Protein AF-X4ZXZ4-F1 (afdb_monomer_lite)

Foldseek 3Di:
DFEKEAEQQPPVHDRCVVVCQVLQKGADQDDCVGCVVVVVVLLVDDFFYKYWYWDWDDDVWIKIKTFWMWTFHASPWDQPVNRHTTTGIDTQDGDIDIDTADCVNPVPDDSVDRMDTDDDPVVVVVSVCRRVVRD

Sequence (135 aa):
MAIYGIGAMYGRTQDKKDEFIQNNCACIGYDPADAPALHKMLNKLKTGDFIYIKSIAGQSEKSLVIKAVGIVTDDHIENRNGLGLGVTMKWLWEGEERVILTEQMYKNNVFNNTLYEEYNFDIQSLVLQKVFDLL

Radius of gyration: 13.96 Å; chains: 1; bounding box: 39×32×38 Å

Organism: NCBI:txid1268072

Structure (mmCIF, N/CA/C/O backbone):
data_AF-X4ZXZ4-F1
#
_entry.id   AF-X4ZXZ4-F1
#
loop_
_atom_site.group_PDB
_atom_site.id
_atom_site.type_symbol
_atom_site.label_atom_id
_atom_site.label_alt_id
_atom_site.label_comp_id
_atom_site.label_asym_id
_atom_site.label_entity_id
_atom_site.label_seq_id
_atom_site.pdbx_PDB_ins_code
_atom_site.Cartn_x
_atom_site.Cartn_y
_atom_site.Cartn_z
_atom_site.occupancy
_atom_site.B_iso_or_equiv
_atom_site.auth_seq_id
_atom_site.auth_comp_id
_atom_site.auth_asym_id
_atom_site.auth_atom_id
_atom_site.pdbx_PDB_model_num
ATOM 1 N N . MET A 1 1 ? -4.919 -13.317 5.098 1.00 88.31 1 MET A N 1
ATOM 2 C CA . MET A 1 1 ? -5.617 -12.071 5.418 1.00 88.31 1 MET A CA 1
ATOM 3 C C . MET A 1 1 ? -4.812 -11.309 6.445 1.00 88.31 1 MET A C 1
ATOM 5 O O . MET A 1 1 ? -4.930 -11.551 7.641 1.00 88.31 1 MET A O 1
ATOM 9 N N . ALA A 1 2 ? -3.948 -10.447 5.936 1.00 97.56 2 ALA A N 1
ATOM 10 C CA . ALA A 1 2 ? -3.255 -9.399 6.662 1.00 97.56 2 ALA A CA 1
ATOM 11 C C . ALA A 1 2 ? -3.668 -8.034 6.082 1.00 97.56 2 ALA A C 1
ATOM 13 O O . ALA A 1 2 ? -4.412 -7.963 5.098 1.00 97.56 2 ALA A O 1
ATOM 14 N N . ILE A 1 3 ? -3.216 -6.957 6.720 1.00 98.56 3 ILE A N 1
ATOM 15 C CA . ILE A 1 3 ? -3.443 -5.583 6.272 1.00 98.56 3 ILE A CA 1
ATOM 16 C C . ILE A 1 3 ? -2.083 -4.977 5.950 1.00 98.56 3 ILE A C 1
ATOM 18 O O . ILE A 1 3 ? -1.161 -5.083 6.753 1.00 98.56 3 ILE A O 1
ATOM 22 N N . TYR A 1 4 ? -1.961 -4.335 4.794 1.00 98.69 4 TYR A N 1
ATOM 23 C CA . TYR A 1 4 ? -0.728 -3.704 4.338 1.00 98.69 4 TYR A CA 1
ATOM 24 C C . TYR A 1 4 ? -0.936 -2.217 4.061 1.00 98.69 4 TYR A C 1
ATOM 26 O O . TYR A 1 4 ? -1.974 -1.808 3.541 1.00 98.69 4 TYR A O 1
ATOM 34 N N . GLY A 1 5 ? 0.079 -1.409 4.358 1.00 98.38 5 GLY A N 1
ATOM 35 C CA . GLY A 1 5 ? 0.156 -0.020 3.908 1.00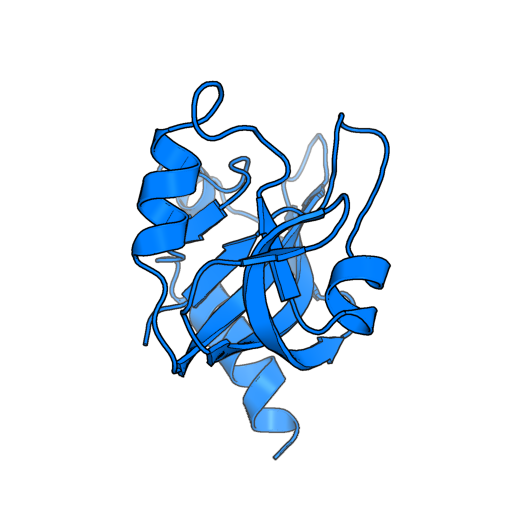 98.38 5 GLY A CA 1
ATOM 36 C C . GLY A 1 5 ? 1.030 0.095 2.663 1.00 98.38 5 GLY A C 1
ATOM 37 O O . GLY A 1 5 ? 2.150 -0.423 2.659 1.00 98.38 5 GLY A O 1
ATOM 38 N N . ILE A 1 6 ? 0.557 0.801 1.626 1.00 98.50 6 ILE A N 1
ATOM 39 C CA . ILE A 1 6 ? 1.331 1.073 0.406 1.00 98.50 6 ILE A CA 1
ATOM 40 C C . ILE A 1 6 ? 1.442 2.568 0.082 1.00 98.50 6 ILE A C 1
ATOM 42 O O . ILE A 1 6 ? 0.460 3.304 0.045 1.00 98.50 6 ILE A O 1
ATOM 46 N N . GLY A 1 7 ? 2.657 3.049 -0.166 1.00 97.69 7 GLY A N 1
ATOM 47 C CA . GLY A 1 7 ? 2.914 4.403 -0.648 1.00 97.69 7 GLY A CA 1
ATOM 48 C C . GLY A 1 7 ? 2.843 4.473 -2.171 1.00 97.69 7 GLY A C 1
ATOM 49 O O . GLY A 1 7 ? 3.556 3.740 -2.848 1.00 97.69 7 GLY A O 1
ATOM 50 N N . ALA A 1 8 ? 2.049 5.404 -2.704 1.00 96.50 8 ALA A N 1
ATOM 51 C CA . ALA A 1 8 ? 1.908 5.619 -4.149 1.00 96.50 8 ALA A CA 1
ATOM 52 C C . ALA A 1 8 ? 2.766 6.782 -4.696 1.00 96.50 8 ALA A C 1
ATOM 54 O O . ALA A 1 8 ? 2.628 7.159 -5.848 1.00 96.50 8 ALA A O 1
ATOM 55 N N . MET A 1 9 ? 3.656 7.378 -3.895 1.00 95.56 9 MET A N 1
ATOM 56 C CA . MET A 1 9 ? 4.485 8.516 -4.321 1.00 95.56 9 MET A CA 1
ATOM 57 C C . MET A 1 9 ? 5.784 8.049 -4.992 1.00 95.56 9 MET A C 1
ATOM 59 O O . MET A 1 9 ? 6.690 7.549 -4.322 1.00 95.56 9 MET A O 1
ATOM 63 N N . TYR A 1 10 ? 5.899 8.238 -6.304 1.00 94.12 10 TYR A N 1
ATOM 64 C CA . TYR A 1 10 ? 7.048 7.830 -7.112 1.00 94.12 10 TYR A CA 1
ATOM 65 C C . TYR A 1 10 ? 8.012 9.003 -7.275 1.00 94.12 10 TYR A C 1
ATOM 67 O O . TYR A 1 10 ? 7.607 10.141 -7.517 1.00 94.12 10 TYR A O 1
ATOM 75 N N . GLY A 1 11 ? 9.308 8.745 -7.070 1.00 88.69 11 GLY A N 1
ATOM 76 C CA . GLY A 1 11 ? 10.353 9.771 -7.183 1.00 88.69 11 GLY A CA 1
ATOM 77 C C . GLY A 1 11 ? 10.170 10.985 -6.260 1.00 88.69 11 GLY A C 1
ATOM 78 O O . GLY A 1 11 ? 10.797 12.012 -6.491 1.00 88.69 11 GLY A O 1
ATOM 79 N N . ARG A 1 12 ? 9.315 10.883 -5.226 1.00 86.50 12 ARG A N 1
ATOM 80 C CA . ARG A 1 12 ? 8.881 11.988 -4.340 1.00 86.50 12 ARG A CA 1
ATOM 81 C C . ARG A 1 12 ? 8.098 13.116 -5.030 1.00 86.50 12 ARG A C 1
ATOM 83 O O . ARG A 1 12 ? 7.858 14.136 -4.392 1.00 86.50 12 ARG A O 1
ATOM 90 N N . THR A 1 13 ? 7.708 12.950 -6.292 1.00 89.88 13 THR A N 1
ATOM 91 C CA . THR A 1 13 ? 7.074 14.013 -7.091 1.00 89.88 13 THR A CA 1
ATOM 92 C C . THR A 1 13 ? 5.789 13.587 -7.788 1.00 89.88 13 THR A C 1
ATOM 94 O O . THR A 1 13 ? 4.991 14.449 -8.142 1.00 89.88 13 THR A O 1
ATOM 97 N N . GLN A 1 14 ? 5.568 12.287 -7.985 1.00 94.06 14 GLN A N 1
ATOM 98 C CA . GLN A 1 14 ? 4.421 11.771 -8.729 1.00 94.06 14 GLN A CA 1
ATOM 99 C C . GLN A 1 14 ? 3.559 10.891 -7.828 1.00 94.06 14 GLN A C 1
ATOM 101 O O . GLN A 1 14 ? 3.950 9.775 -7.500 1.00 94.06 14 GLN A O 1
ATOM 106 N N . ASP A 1 15 ? 2.387 11.375 -7.426 1.00 95.38 15 ASP A N 1
ATOM 107 C CA . ASP A 1 15 ? 1.414 10.551 -6.707 1.00 95.38 15 ASP A CA 1
ATOM 108 C C . ASP A 1 15 ? 0.654 9.663 -7.702 1.00 95.38 15 ASP A C 1
ATOM 110 O O . ASP A 1 15 ? -0.040 10.177 -8.571 1.00 95.38 15 ASP A O 1
ATOM 114 N N . LYS A 1 16 ? 0.805 8.342 -7.575 1.00 97.38 16 LYS A N 1
ATOM 115 C CA . LYS A 1 16 ? 0.198 7.310 -8.430 1.00 97.38 16 LYS A CA 1
ATOM 116 C C . LYS A 1 16 ? -1.120 6.754 -7.892 1.00 97.38 16 LYS A C 1
ATOM 118 O O . LYS A 1 16 ? -1.585 5.712 -8.353 1.00 97.38 16 LYS A O 1
ATOM 123 N N . LYS A 1 17 ? -1.707 7.400 -6.873 1.00 97.38 17 LYS A N 1
ATOM 124 C CA . LYS A 1 17 ? -2.955 6.947 -6.234 1.00 97.38 17 LYS A CA 1
ATOM 125 C C . LYS A 1 17 ? -4.086 6.792 -7.254 1.00 97.38 17 LYS A C 1
ATOM 127 O O . LYS A 1 17 ? -4.747 5.760 -7.250 1.00 97.38 17 LYS A O 1
ATOM 132 N N . ASP A 1 18 ? -4.296 7.784 -8.117 1.00 97.88 18 ASP A N 1
ATOM 133 C CA . ASP A 1 18 ? -5.384 7.739 -9.101 1.00 97.88 18 ASP A CA 1
ATOM 134 C C . ASP A 1 18 ? -5.158 6.623 -10.126 1.00 97.88 18 ASP A C 1
ATOM 136 O O . ASP A 1 18 ? -6.084 5.868 -10.420 1.00 97.88 18 ASP A O 1
ATOM 140 N N . GLU A 1 19 ? -3.926 6.434 -10.609 1.00 98.00 19 GLU A N 1
ATOM 141 C CA . GLU A 1 19 ? -3.613 5.336 -11.523 1.00 98.00 19 GLU A CA 1
ATOM 142 C C . GLU A 1 19 ? -3.799 3.959 -10.869 1.00 98.00 19 GLU A C 1
ATOM 144 O O . GLU A 1 19 ? -4.288 3.045 -11.532 1.00 98.00 19 GLU A O 1
ATOM 149 N N . PHE A 1 20 ? -3.467 3.794 -9.584 1.00 98.31 20 PHE A N 1
ATOM 150 C CA . PHE A 1 20 ? -3.722 2.547 -8.846 1.00 98.31 20 PHE A CA 1
ATOM 151 C C . PHE A 1 20 ? -5.217 2.228 -8.777 1.00 98.31 20 PHE A C 1
ATOM 153 O O . PHE A 1 20 ? -5.617 1.073 -8.955 1.00 98.31 20 PHE A O 1
ATOM 160 N N . ILE A 1 21 ? -6.043 3.251 -8.544 1.00 98.31 21 ILE A N 1
ATOM 161 C CA . ILE A 1 21 ? -7.500 3.114 -8.478 1.00 98.31 21 ILE A CA 1
ATOM 162 C C . ILE A 1 21 ? -8.068 2.772 -9.854 1.00 98.31 21 ILE A C 1
ATOM 164 O O . ILE A 1 21 ? -8.752 1.762 -10.003 1.00 98.31 21 ILE A O 1
ATOM 168 N N . GLN A 1 22 ? -7.717 3.551 -10.875 1.00 97.88 22 GLN A N 1
ATOM 169 C CA . GLN A 1 22 ? -8.211 3.368 -12.243 1.00 97.88 22 GLN A CA 1
ATOM 170 C C . GLN A 1 22 ? -7.802 2.021 -12.854 1.00 97.88 22 GLN A C 1
ATOM 172 O O . GLN A 1 22 ? -8.574 1.436 -13.611 1.00 97.88 22 GLN A O 1
ATOM 177 N N . ASN A 1 23 ? -6.609 1.518 -12.521 1.00 97.81 23 ASN A N 1
ATOM 178 C CA . ASN A 1 23 ? -6.092 0.249 -13.039 1.00 97.81 23 ASN A CA 1
ATOM 179 C C . ASN A 1 23 ? -6.332 -0.938 -12.097 1.00 97.81 23 ASN A C 1
ATOM 181 O O . ASN A 1 23 ? -5.850 -2.032 -12.388 1.00 97.81 23 ASN A O 1
ATOM 185 N N . ASN A 1 24 ? -7.072 -0.751 -10.995 1.00 98.31 24 ASN A N 1
ATOM 186 C CA . ASN A 1 24 ? -7.387 -1.814 -10.038 1.00 98.31 24 ASN A CA 1
ATOM 187 C C . ASN A 1 24 ? -6.136 -2.582 -9.580 1.00 98.31 24 ASN A C 1
ATOM 189 O O . ASN A 1 24 ? -6.095 -3.811 -9.601 1.00 98.31 24 ASN A O 1
ATOM 193 N N . CYS A 1 25 ? -5.083 -1.861 -9.190 1.00 98.50 25 CYS A N 1
ATOM 194 C CA . CYS A 1 25 ? -3.809 -2.471 -8.821 1.00 98.50 25 CYS A CA 1
ATOM 195 C C . CYS A 1 25 ? -3.106 -1.746 -7.674 1.00 98.50 25 CYS A C 1
ATOM 197 O O . CYS A 1 25 ? -3.266 -0.541 -7.493 1.00 98.50 25 CYS A O 1
ATOM 199 N N . ALA A 1 26 ? -2.259 -2.471 -6.944 1.00 98.25 26 ALA A N 1
ATOM 200 C CA . ALA A 1 26 ? -1.306 -1.902 -5.993 1.00 98.25 26 ALA A CA 1
ATOM 201 C C . ALA A 1 26 ? 0.111 -2.342 -6.383 1.00 98.25 26 ALA A C 1
ATOM 203 O O . ALA A 1 26 ? 0.400 -3.540 -6.401 1.00 98.25 26 ALA A O 1
ATOM 204 N N . CYS A 1 27 ? 0.981 -1.378 -6.708 1.00 98.12 27 CYS A N 1
ATOM 205 C CA . CYS A 1 27 ? 2.256 -1.653 -7.377 1.00 98.12 27 CYS A CA 1
ATOM 206 C C . CYS A 1 27 ? 3.480 -1.076 -6.666 1.00 98.12 27 CYS A C 1
ATOM 208 O O . CYS A 1 27 ? 3.437 -0.023 -6.024 1.00 98.12 27 CYS A O 1
ATOM 210 N N . ILE A 1 28 ? 4.616 -1.731 -6.881 1.00 97.19 28 ILE A N 1
ATOM 211 C CA . ILE A 1 28 ? 5.947 -1.255 -6.523 1.00 97.19 28 ILE A CA 1
ATOM 212 C C . ILE A 1 28 ? 6.647 -0.792 -7.798 1.00 97.19 28 ILE A C 1
ATOM 214 O O . ILE A 1 28 ? 6.943 -1.592 -8.683 1.00 97.19 28 ILE A O 1
ATOM 218 N N . GLY A 1 29 ? 6.946 0.508 -7.855 1.00 95.31 29 GLY A N 1
ATOM 219 C CA . GLY A 1 29 ? 7.591 1.145 -9.006 1.00 95.31 29 GLY A CA 1
ATOM 220 C C . GLY A 1 29 ? 9.109 0.968 -9.082 1.00 95.31 29 GLY A C 1
ATOM 221 O O . G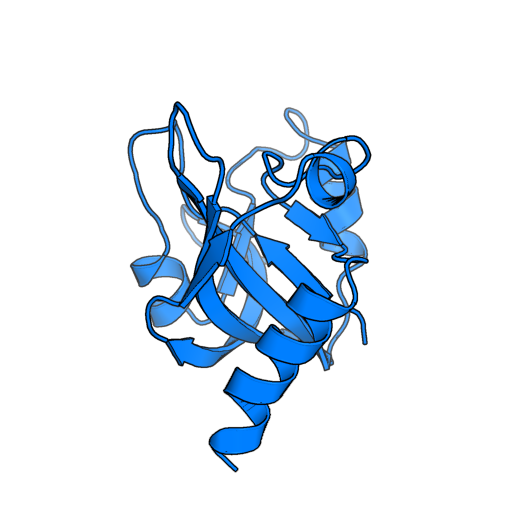LY A 1 29 ? 9.719 1.416 -10.045 1.00 95.31 29 GLY A O 1
ATOM 222 N N . TYR A 1 30 ? 9.728 0.359 -8.068 1.00 94.38 30 TYR A N 1
ATOM 223 C CA . TYR A 1 30 ? 11.157 0.039 -8.077 1.00 94.38 30 TYR A CA 1
ATOM 224 C C . TYR A 1 30 ? 11.427 -1.233 -8.874 1.00 94.38 30 TYR A C 1
ATOM 226 O O . TYR A 1 30 ? 10.637 -2.175 -8.810 1.00 94.38 30 TYR A O 1
ATOM 234 N N . ASP A 1 31 ? 12.580 -1.305 -9.532 1.00 94.00 31 ASP A N 1
ATOM 235 C CA . ASP A 1 31 ? 13.054 -2.554 -10.120 1.00 94.00 31 ASP A CA 1
ATOM 236 C C . ASP A 1 31 ? 13.364 -3.599 -9.019 1.00 94.00 31 ASP A C 1
ATOM 238 O O . ASP A 1 31 ? 13.816 -3.230 -7.923 1.00 94.00 31 ASP A O 1
ATOM 242 N N . PRO A 1 32 ? 13.125 -4.904 -9.258 1.00 95.19 32 PRO A N 1
ATOM 243 C CA . PRO A 1 32 ? 13.528 -5.978 -8.349 1.00 95.19 32 PRO A CA 1
ATOM 244 C C . PRO A 1 32 ? 14.991 -5.955 -7.908 1.00 95.19 32 PRO A C 1
ATOM 246 O O . PRO A 1 32 ? 15.273 -6.327 -6.764 1.00 95.19 32 PRO A O 1
ATOM 249 N N . ALA A 1 33 ? 15.909 -5.515 -8.770 1.00 96.62 33 ALA A N 1
ATOM 250 C CA . ALA A 1 33 ? 17.326 -5.395 -8.444 1.00 96.62 33 ALA A CA 1
ATOM 251 C C . ALA A 1 33 ? 17.609 -4.237 -7.471 1.00 96.62 33 ALA A C 1
ATOM 253 O O . ALA A 1 33 ? 18.473 -4.371 -6.603 1.00 96.62 33 ALA A O 1
ATOM 254 N N . ASP A 1 34 ? 16.850 -3.142 -7.567 1.00 95.44 34 ASP A N 1
ATOM 255 C CA . ASP A 1 34 ? 17.046 -1.939 -6.748 1.00 95.44 34 ASP A CA 1
ATOM 256 C C . ASP A 1 34 ? 16.396 -2.056 -5.366 1.00 95.44 34 ASP A C 1
ATOM 258 O O . ASP A 1 34 ? 16.909 -1.533 -4.373 1.00 95.44 34 ASP A O 1
ATOM 262 N N . ALA A 1 35 ? 15.255 -2.747 -5.278 1.00 96.00 35 ALA A N 1
ATOM 263 C CA . ALA A 1 35 ? 14.500 -2.887 -4.035 1.00 96.00 35 ALA A CA 1
ATOM 264 C C . ALA A 1 35 ? 14.054 -4.334 -3.751 1.00 96.00 35 ALA A C 1
ATOM 266 O O . ALA A 1 35 ? 12.866 -4.590 -3.525 1.00 96.00 35 ALA A O 1
ATOM 267 N N . PRO A 1 36 ? 14.979 -5.308 -3.671 1.00 97.06 36 PRO A N 1
ATOM 268 C CA . PRO A 1 36 ? 14.634 -6.727 -3.558 1.00 97.06 36 PRO A CA 1
ATOM 269 C C . PRO A 1 36 ? 13.792 -7.052 -2.316 1.00 97.06 36 PRO A C 1
ATOM 271 O O . PRO A 1 36 ? 12.961 -7.958 -2.343 1.00 97.06 36 PRO A O 1
ATOM 274 N N . ALA A 1 37 ? 13.968 -6.312 -1.216 1.00 96.81 37 ALA A N 1
ATOM 275 C CA . ALA A 1 37 ? 13.161 -6.484 -0.007 1.00 96.81 37 ALA A CA 1
ATOM 276 C C . ALA A 1 37 ? 11.687 -6.097 -0.222 1.00 96.81 37 ALA A C 1
ATOM 278 O O . ALA A 1 37 ? 10.799 -6.795 0.264 1.00 96.81 37 ALA A O 1
ATOM 279 N N . LEU A 1 38 ? 11.428 -5.026 -0.981 1.00 96.88 38 LEU A N 1
ATOM 280 C CA . LEU A 1 38 ? 10.075 -4.601 -1.336 1.00 96.88 38 LEU A CA 1
ATOM 281 C C . LEU A 1 38 ? 9.382 -5.669 -2.188 1.00 96.88 38 LEU A C 1
ATOM 283 O O . LEU A 1 38 ? 8.262 -6.067 -1.883 1.00 96.88 38 LEU A O 1
ATOM 287 N N . HIS A 1 39 ? 10.085 -6.211 -3.182 1.00 97.69 39 HIS A N 1
ATOM 288 C CA . HIS A 1 39 ? 9.563 -7.286 -4.030 1.00 97.69 39 HIS A CA 1
ATOM 289 C C . HIS A 1 39 ? 9.340 -8.589 -3.262 1.00 97.69 39 HIS A C 1
ATOM 291 O O . HIS A 1 39 ? 8.351 -9.280 -3.494 1.00 97.69 39 HIS A O 1
ATOM 297 N N . LYS A 1 40 ? 10.186 -8.915 -2.279 1.00 97.56 40 LYS A N 1
ATOM 298 C CA . LYS A 1 40 ? 9.928 -10.046 -1.371 1.00 97.56 40 LYS A CA 1
ATOM 299 C C . LYS A 1 40 ? 8.671 -9.850 -0.524 1.00 97.56 40 LYS A C 1
ATOM 301 O O . LYS A 1 40 ? 8.010 -10.838 -0.234 1.00 97.56 40 LYS A O 1
ATOM 306 N N . MET A 1 41 ? 8.349 -8.622 -0.110 1.00 97.50 41 MET A N 1
ATOM 307 C CA . MET A 1 41 ? 7.091 -8.335 0.592 1.00 97.50 41 MET A CA 1
ATOM 308 C C . MET A 1 41 ? 5.892 -8.398 -0.351 1.00 97.50 41 MET A C 1
ATOM 310 O O . MET A 1 41 ? 4.880 -8.979 0.019 1.00 97.50 41 MET A O 1
ATOM 314 N N . LEU A 1 42 ? 6.026 -7.885 -1.577 1.00 97.88 42 LEU A N 1
ATOM 315 C CA . LEU A 1 42 ? 4.982 -7.977 -2.598 1.00 97.88 42 LEU A CA 1
ATOM 316 C C . LEU A 1 42 ? 4.576 -9.435 -2.858 1.00 97.88 42 LEU A C 1
ATOM 318 O O . LEU A 1 42 ? 3.397 -9.755 -2.832 1.00 97.88 42 LEU A O 1
ATOM 322 N N . ASN A 1 43 ? 5.557 -10.335 -2.987 1.00 97.38 43 ASN A N 1
ATOM 323 C CA . ASN A 1 43 ? 5.332 -11.776 -3.170 1.00 97.38 43 ASN A CA 1
ATOM 324 C C . ASN A 1 43 ? 4.700 -12.489 -1.954 1.00 97.38 43 ASN A C 1
ATOM 326 O O . ASN A 1 43 ? 4.413 -13.681 -2.033 1.00 97.38 43 ASN A O 1
ATOM 330 N N . LYS A 1 44 ? 4.540 -11.814 -0.807 1.00 97.62 44 LYS A N 1
ATOM 331 C CA . LYS A 1 44 ? 3.838 -12.375 0.360 1.00 97.62 44 LYS A CA 1
ATOM 332 C C . LYS A 1 44 ? 2.351 -12.050 0.377 1.00 97.62 44 LYS A C 1
ATOM 334 O O . LYS A 1 44 ? 1.641 -12.707 1.138 1.00 97.62 44 LYS A O 1
ATOM 339 N N . LEU A 1 45 ? 1.917 -11.058 -0.404 1.00 98.31 45 LEU A N 1
ATOM 340 C CA . LEU A 1 45 ? 0.509 -10.702 -0.525 1.00 98.31 45 LEU A CA 1
ATOM 341 C C . LEU A 1 45 ? -0.276 -11.901 -1.042 1.00 98.31 45 LEU A C 1
ATOM 343 O O . LEU A 1 45 ? 0.210 -12.651 -1.889 1.00 98.31 45 LEU A O 1
ATOM 347 N N . LYS A 1 46 ? -1.482 -12.072 -0.513 1.00 98.50 46 LYS A N 1
ATOM 348 C CA . LYS A 1 46 ? -2.393 -13.143 -0.897 1.00 98.50 46 LYS A CA 1
ATOM 349 C C . LYS A 1 46 ? -3.762 -12.591 -1.225 1.00 98.50 46 LYS A C 1
ATOM 351 O O . LYS A 1 46 ? -4.182 -11.571 -0.672 1.00 98.50 46 LYS A O 1
ATOM 356 N N . THR A 1 47 ? -4.497 -13.324 -2.052 1.00 98.69 47 THR A N 1
ATOM 357 C CA . THR A 1 47 ? -5.924 -13.060 -2.264 1.00 98.69 47 THR A CA 1
ATOM 358 C C . THR A 1 47 ? -6.649 -12.965 -0.915 1.00 98.69 47 THR A C 1
ATOM 360 O O . THR A 1 47 ? -6.501 -13.826 -0.042 1.00 98.69 47 THR A O 1
ATOM 363 N N . GLY A 1 48 ? -7.424 -11.895 -0.738 1.00 98.19 48 GLY A N 1
ATOM 364 C CA . GLY A 1 48 ? -8.133 -11.577 0.499 1.00 98.19 48 GLY A CA 1
ATOM 365 C C . GLY A 1 48 ? -7.368 -10.689 1.486 1.00 98.19 48 GLY A C 1
ATOM 366 O O . GLY A 1 48 ? -7.959 -10.283 2.481 1.00 98.19 48 GLY A O 1
ATOM 367 N N . ASP A 1 49 ? -6.093 -10.366 1.253 1.00 98.69 49 ASP A N 1
ATOM 368 C CA . ASP A 1 49 ? -5.392 -9.355 2.054 1.00 98.69 49 ASP A CA 1
ATOM 369 C C . ASP A 1 49 ? -5.920 -7.946 1.745 1.00 98.69 49 ASP A C 1
ATOM 371 O O . ASP A 1 49 ? -6.296 -7.641 0.611 1.00 98.69 49 ASP A O 1
ATOM 375 N N . PHE A 1 50 ? -5.934 -7.067 2.748 1.00 98.69 50 PHE A N 1
ATOM 376 C CA . PHE A 1 50 ? -6.290 -5.662 2.558 1.00 98.69 50 PHE A CA 1
ATOM 377 C C . PHE A 1 50 ? -5.046 -4.819 2.322 1.00 98.69 50 PHE A C 1
ATOM 379 O O . PHE A 1 50 ? -4.017 -5.011 2.972 1.00 98.69 50 PHE A O 1
ATOM 386 N N . ILE A 1 51 ? -5.160 -3.832 1.438 1.00 98.75 51 ILE A N 1
ATOM 387 C CA . ILE A 1 51 ? -4.118 -2.834 1.216 1.00 98.75 51 ILE A CA 1
ATOM 388 C C . ILE A 1 51 ? -4.744 -1.450 1.296 1.00 98.75 51 ILE A C 1
ATOM 390 O O . ILE A 1 51 ? -5.741 -1.173 0.626 1.00 98.75 51 ILE A O 1
ATOM 394 N N . TYR A 1 52 ? -4.137 -0.569 2.086 1.00 98.81 52 TYR A N 1
ATOM 395 C CA . TYR A 1 52 ? -4.494 0.840 2.113 1.00 98.81 52 TYR A CA 1
ATOM 396 C C . TYR A 1 52 ? -3.404 1.698 1.462 1.00 98.81 52 TYR A C 1
ATOM 398 O O . TYR A 1 52 ? -2.211 1.518 1.719 1.00 98.81 52 TYR A O 1
ATOM 406 N N . ILE A 1 53 ? -3.800 2.646 0.609 1.00 98.69 53 ILE A N 1
ATOM 407 C CA . ILE A 1 53 ? -2.866 3.629 0.044 1.00 98.69 53 ILE A CA 1
ATOM 408 C C . ILE A 1 53 ? -2.601 4.693 1.102 1.00 98.69 53 ILE A C 1
ATOM 410 O O . ILE A 1 53 ? -3.544 5.236 1.676 1.00 98.69 53 ILE A O 1
ATOM 414 N N . LYS A 1 54 ? -1.332 5.034 1.330 1.00 97.38 54 LYS A N 1
ATOM 415 C CA . LYS A 1 54 ? -0.932 5.987 2.365 1.00 97.38 54 LYS A CA 1
ATOM 416 C C . LYS A 1 54 ? 0.045 7.062 1.920 1.00 97.38 54 LYS A C 1
ATOM 418 O O . LYS A 1 54 ? 0.817 6.892 0.972 1.00 97.38 54 LYS A O 1
ATOM 423 N N . SER A 1 55 ? 0.080 8.139 2.694 1.00 95.31 55 SER A N 1
ATOM 424 C CA . SER A 1 55 ? 1.201 9.076 2.782 1.00 95.31 55 SER A CA 1
ATOM 425 C C . SER A 1 55 ? 1.512 9.398 4.249 1.00 95.31 55 SER A C 1
ATOM 427 O O . SER A 1 55 ? 0.709 9.134 5.142 1.00 95.31 55 SER A O 1
ATOM 429 N N . ILE A 1 56 ? 2.712 9.925 4.502 1.00 92.50 56 ILE A N 1
ATOM 430 C CA . ILE A 1 56 ? 3.106 10.448 5.815 1.00 92.50 56 ILE A CA 1
ATOM 431 C C . ILE A 1 56 ? 3.193 11.962 5.704 1.00 92.50 56 ILE A C 1
ATOM 433 O O . ILE A 1 56 ? 3.836 12.478 4.789 1.00 92.50 56 ILE A O 1
ATOM 437 N N . ALA A 1 57 ? 2.532 12.662 6.621 1.00 86.25 57 ALA A N 1
ATOM 438 C CA . ALA A 1 57 ? 2.431 14.115 6.633 1.00 86.25 57 ALA A CA 1
ATOM 439 C C . ALA A 1 57 ? 2.786 14.696 8.008 1.00 86.25 57 ALA A C 1
ATOM 441 O O . ALA A 1 57 ? 2.691 14.015 9.027 1.00 86.25 57 ALA A O 1
ATOM 442 N N . GLY A 1 58 ? 3.137 15.985 8.017 1.00 78.06 58 GLY A N 1
ATOM 443 C CA . GLY A 1 58 ? 3.434 16.757 9.225 1.00 78.06 58 GLY A CA 1
ATOM 444 C C . GLY A 1 58 ? 4.911 16.727 9.630 1.00 78.06 58 GLY A C 1
ATOM 445 O O . GLY A 1 58 ? 5.558 15.681 9.622 1.00 78.06 58 GLY A O 1
ATOM 446 N N . GLN A 1 59 ? 5.454 17.908 9.951 1.00 67.44 59 GLN A N 1
ATOM 447 C CA . GLN A 1 59 ? 6.832 18.068 10.441 1.00 67.44 59 GLN A CA 1
ATOM 448 C C . GLN A 1 59 ? 6.901 17.949 11.970 1.00 67.44 59 GLN A C 1
ATOM 450 O O . GLN A 1 59 ? 7.762 17.242 12.485 1.00 67.44 59 GLN A O 1
ATOM 455 N N . SER A 1 60 ? 5.978 18.613 12.675 1.00 71.38 60 SER A N 1
ATOM 456 C CA . SER A 1 60 ? 5.928 18.662 14.144 1.00 71.38 60 SER A CA 1
ATOM 457 C C . SER A 1 60 ? 5.114 17.517 14.751 1.00 71.38 60 SER A C 1
ATOM 459 O O . SER A 1 60 ? 5.493 16.974 15.781 1.00 71.38 60 SER A O 1
ATOM 461 N N . GLU A 1 61 ? 4.020 17.124 14.093 1.00 80.81 61 GLU A N 1
ATOM 462 C CA . GLU A 1 61 ? 3.170 15.995 14.475 1.00 80.81 61 GLU A CA 1
ATOM 463 C C . GLU A 1 61 ? 3.031 15.071 13.266 1.00 80.81 61 GLU A C 1
ATOM 465 O O . GLU A 1 61 ? 2.465 15.448 12.237 1.00 80.81 61 GLU A O 1
ATOM 470 N N . LYS A 1 62 ? 3.620 13.876 13.356 1.00 89.50 62 LYS A N 1
ATOM 471 C CA . LYS A 1 62 ? 3.574 12.915 12.254 1.00 89.50 62 LYS A CA 1
ATOM 472 C C . LYS A 1 62 ? 2.184 12.308 12.179 1.00 89.50 62 LYS A C 1
ATOM 474 O O . LYS A 1 62 ? 1.658 11.816 13.171 1.00 89.50 62 LYS A O 1
ATOM 479 N N . SER A 1 63 ? 1.622 12.286 10.982 1.00 94.00 63 SER A N 1
ATOM 480 C CA . SER A 1 63 ? 0.329 11.668 10.711 1.00 94.00 63 SER A CA 1
ATOM 481 C C . SER A 1 63 ? 0.426 10.696 9.544 1.00 94.00 63 SER A C 1
ATOM 483 O O . SER A 1 63 ? 1.097 10.971 8.543 1.00 94.00 63 SER A O 1
ATOM 485 N N . LEU A 1 64 ? -0.242 9.553 9.690 1.00 96.31 64 LEU A N 1
ATOM 486 C CA . LEU A 1 64 ? -0.530 8.632 8.601 1.00 96.31 64 LEU A CA 1
ATOM 487 C C . LEU A 1 64 ? -1.825 9.084 7.939 1.00 96.31 64 LEU A C 1
ATOM 489 O O . LEU A 1 64 ? -2.849 9.228 8.603 1.00 96.31 64 LEU A O 1
ATOM 493 N N . VAL A 1 65 ? -1.767 9.309 6.634 1.00 97.12 65 VAL A N 1
ATOM 494 C CA . VAL A 1 65 ? -2.930 9.686 5.836 1.00 97.12 65 VAL A CA 1
ATOM 495 C C . VAL A 1 65 ? -3.309 8.493 4.976 1.00 97.12 65 VAL A C 1
ATOM 497 O O . VAL A 1 65 ? -2.546 8.115 4.087 1.00 97.12 65 VAL A O 1
ATOM 500 N N . ILE A 1 66 ? -4.464 7.895 5.254 1.00 98.06 66 ILE A N 1
ATOM 501 C CA . ILE A 1 66 ? -5.043 6.797 4.479 1.00 98.06 66 ILE A CA 1
ATOM 502 C C . ILE A 1 66 ? -5.910 7.407 3.375 1.00 98.06 66 ILE A C 1
ATOM 504 O O . ILE A 1 66 ? -6.809 8.195 3.658 1.00 98.06 66 ILE A O 1
ATOM 508 N N . LYS A 1 67 ? -5.619 7.052 2.121 1.00 98.06 67 LYS A N 1
ATOM 509 C CA . LYS A 1 67 ? -6.213 7.662 0.917 1.00 98.06 67 LYS A CA 1
ATOM 510 C C . LYS A 1 67 ? -7.195 6.752 0.170 1.00 98.06 67 LYS A C 1
ATOM 512 O O . LYS A 1 67 ? -8.036 7.212 -0.593 1.00 98.06 67 LYS A O 1
ATOM 517 N N . ALA A 1 68 ? -7.042 5.445 0.337 1.00 98.44 68 ALA A N 1
ATOM 518 C CA . ALA A 1 68 ? -7.929 4.435 -0.223 1.00 98.44 68 ALA A CA 1
ATOM 519 C C . ALA A 1 68 ? -7.720 3.118 0.523 1.00 98.44 68 ALA A C 1
ATOM 521 O O . ALA A 1 68 ? -6.634 2.892 1.063 1.00 98.44 68 ALA A O 1
ATOM 522 N N . VAL A 1 69 ? -8.726 2.248 0.514 1.00 98.62 69 VAL A N 1
ATOM 523 C CA . VAL A 1 69 ? -8.650 0.879 1.035 1.00 98.62 69 VAL A CA 1
ATOM 524 C C . VAL A 1 69 ? -9.224 -0.071 -0.004 1.00 98.62 69 VAL A C 1
ATOM 526 O O . VAL A 1 69 ? -10.306 0.160 -0.549 1.00 98.62 69 VAL A O 1
ATOM 529 N N . GLY A 1 70 ? -8.501 -1.147 -0.282 1.00 98.25 70 GLY A N 1
ATOM 530 C CA . GLY A 1 70 ? -8.933 -2.200 -1.188 1.00 98.25 70 GLY A CA 1
ATOM 531 C C . GLY A 1 70 ? -8.550 -3.578 -0.679 1.00 98.25 70 GLY A C 1
ATOM 532 O O . GLY A 1 7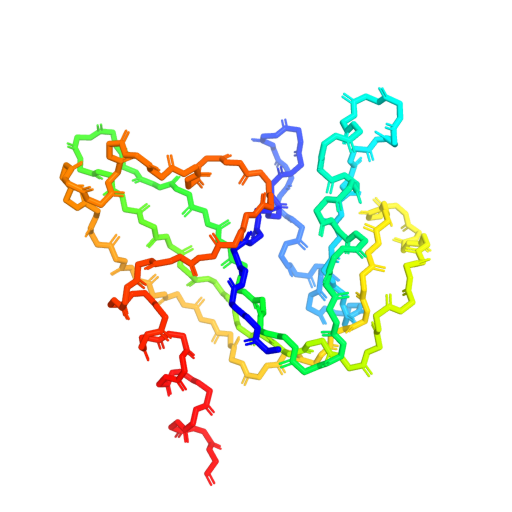0 ? -7.816 -3.720 0.300 1.00 98.25 70 GLY A O 1
ATOM 533 N N . ILE A 1 71 ? -9.043 -4.593 -1.375 1.00 98.50 71 ILE A N 1
ATOM 534 C CA . ILE A 1 71 ? -8.743 -6.003 -1.126 1.00 98.50 71 ILE A CA 1
ATOM 535 C C . ILE A 1 71 ? -8.044 -6.611 -2.343 1.00 98.50 71 ILE A C 1
ATOM 537 O O . ILE A 1 71 ? -8.408 -6.301 -3.480 1.00 98.50 71 ILE A O 1
ATOM 541 N N . VAL A 1 72 ? -7.048 -7.464 -2.113 1.00 98.81 72 VAL A N 1
ATOM 542 C CA . VAL A 1 72 ? -6.384 -8.235 -3.168 1.00 98.81 72 VAL A CA 1
ATOM 543 C C . VAL A 1 72 ? -7.369 -9.270 -3.706 1.00 98.81 72 VAL A C 1
ATOM 545 O O . VAL A 1 72 ? -7.846 -10.123 -2.953 1.00 98.81 72 VAL A O 1
ATOM 548 N N . THR A 1 73 ? -7.678 -9.204 -4.998 1.00 98.56 73 THR A N 1
ATOM 549 C CA . THR A 1 73 ? -8.570 -10.169 -5.669 1.00 98.56 73 THR A CA 1
ATOM 550 C C . THR A 1 73 ? -7.814 -11.217 -6.474 1.00 98.56 73 THR A C 1
ATOM 552 O O . THR A 1 73 ? -8.382 -12.262 -6.772 1.00 98.56 73 THR A O 1
ATOM 555 N N . ASP A 1 74 ? -6.565 -10.924 -6.831 1.00 98.50 74 ASP A N 1
ATOM 556 C CA . ASP A 1 74 ? -5.631 -11.843 -7.478 1.00 98.50 74 ASP A CA 1
ATOM 557 C C . ASP A 1 74 ? -4.209 -11.463 -7.041 1.00 98.50 74 ASP A C 1
ATOM 559 O O . ASP A 1 74 ? -3.793 -10.307 -7.188 1.00 98.50 74 ASP A O 1
ATOM 563 N N . ASP A 1 75 ? -3.500 -12.422 -6.449 1.00 98.00 75 ASP A N 1
ATOM 564 C CA . ASP A 1 75 ? -2.139 -12.274 -5.933 1.00 98.00 75 ASP A CA 1
ATOM 565 C C . ASP A 1 75 ? -1.052 -12.633 -6.958 1.00 98.00 75 ASP A C 1
ATOM 567 O O . ASP A 1 75 ? 0.140 -12.572 -6.636 1.00 98.00 75 ASP A O 1
ATOM 571 N N . HIS A 1 76 ? -1.422 -12.936 -8.207 1.00 98.12 76 HIS A N 1
ATOM 572 C CA . HIS A 1 76 ? -0.455 -13.042 -9.292 1.00 98.12 76 HIS A CA 1
ATOM 573 C C . HIS A 1 76 ? 0.232 -11.689 -9.542 1.00 98.12 76 HIS A C 1
ATOM 575 O O . HIS A 1 76 ? -0.411 -10.674 -9.819 1.00 98.12 76 HIS A O 1
ATOM 581 N N . ILE A 1 77 ? 1.564 -11.671 -9.434 1.00 97.88 77 ILE A N 1
ATOM 582 C CA . ILE A 1 77 ? 2.357 -10.455 -9.620 1.00 97.88 77 ILE A CA 1
ATOM 583 C C . ILE A 1 77 ? 2.547 -10.182 -11.108 1.00 97.88 77 ILE A C 1
ATOM 585 O O . ILE A 1 77 ? 3.231 -10.931 -11.805 1.00 97.88 77 ILE A O 1
ATOM 589 N N . GLU A 1 78 ? 2.014 -9.055 -11.572 1.00 96.19 78 GLU A N 1
ATOM 590 C CA . GLU A 1 78 ? 2.083 -8.639 -12.972 1.00 96.19 78 GLU A CA 1
ATOM 591 C C . GLU A 1 78 ? 2.760 -7.277 -13.124 1.00 96.19 78 GLU A C 1
ATOM 593 O O . GLU A 1 78 ? 2.681 -6.412 -12.249 1.00 96.19 78 GLU A O 1
ATOM 598 N N . ASN A 1 79 ? 3.406 -7.058 -14.272 1.00 96.56 79 ASN A N 1
ATOM 599 C CA . ASN A 1 79 ? 3.882 -5.733 -14.652 1.00 96.56 79 ASN A CA 1
ATOM 600 C C . ASN A 1 79 ? 2.707 -4.882 -15.153 1.00 96.56 79 ASN A C 1
ATOM 602 O O . ASN A 1 79 ? 2.088 -5.186 -16.171 1.00 96.56 79 ASN A O 1
ATOM 606 N N . ARG A 1 80 ? 2.416 -3.793 -14.442 1.00 94.81 80 ARG A N 1
ATOM 607 C CA . ARG A 1 80 ? 1.300 -2.877 -14.696 1.00 94.81 80 ARG A CA 1
ATOM 608 C C . ARG A 1 80 ? 1.768 -1.657 -15.495 1.00 94.81 80 ARG A C 1
ATOM 610 O O . ARG A 1 80 ? 1.733 -0.545 -14.984 1.00 94.81 80 ARG A O 1
ATOM 617 N N . ASN A 1 81 ? 2.257 -1.879 -16.719 1.00 86.62 81 ASN A N 1
ATOM 618 C CA . ASN A 1 81 ? 2.590 -0.869 -17.746 1.00 86.62 81 ASN A CA 1
ATOM 619 C C . ASN A 1 81 ? 2.946 0.535 -17.207 1.00 86.62 81 ASN A C 1
ATOM 621 O O . ASN A 1 81 ? 2.156 1.472 -17.294 1.00 86.62 81 ASN A O 1
ATOM 625 N N . GLY A 1 82 ? 4.154 0.686 -16.656 1.00 91.12 82 GLY A N 1
ATOM 626 C CA . GLY A 1 82 ? 4.657 1.968 -16.137 1.00 91.12 82 GLY A CA 1
ATOM 627 C C . GLY A 1 82 ? 4.381 2.227 -14.650 1.00 91.12 82 GLY A C 1
ATOM 628 O O . GLY A 1 82 ? 4.960 3.154 -14.087 1.00 91.12 82 GLY A O 1
ATOM 629 N N . LEU A 1 83 ? 3.575 1.387 -13.993 1.00 96.62 83 LEU A N 1
ATOM 630 C CA . LEU A 1 83 ? 3.382 1.376 -12.535 1.00 96.62 83 LEU A CA 1
ATOM 631 C C . LEU A 1 83 ? 4.280 0.347 -11.822 1.00 96.62 83 LEU A C 1
ATOM 633 O O . LEU A 1 83 ? 4.314 0.310 -10.600 1.00 96.62 83 LEU A O 1
ATOM 637 N N . GLY A 1 84 ? 5.024 -0.483 -12.556 1.00 96.81 84 GLY A N 1
ATOM 638 C CA . GLY A 1 84 ? 5.888 -1.521 -11.982 1.00 96.81 84 GLY A CA 1
ATOM 639 C C . GLY A 1 84 ? 5.148 -2.825 -11.675 1.00 96.81 84 GLY A C 1
ATOM 640 O O . GLY A 1 84 ? 4.129 -3.121 -12.296 1.00 96.81 84 GLY A O 1
ATOM 641 N N . LEU A 1 85 ? 5.686 -3.631 -10.755 1.00 98.19 85 LEU A N 1
ATOM 642 C CA . LEU A 1 85 ? 5.116 -4.938 -10.402 1.00 98.19 85 LEU A CA 1
ATOM 643 C C . LEU A 1 85 ? 4.059 -4.793 -9.308 1.00 98.19 85 LEU A C 1
ATOM 645 O O . LEU A 1 85 ? 4.299 -4.107 -8.313 1.00 98.19 85 LEU A O 1
ATOM 649 N N . GLY A 1 86 ? 2.913 -5.453 -9.453 1.00 98.19 86 GLY A N 1
ATOM 650 C CA . GLY A 1 86 ? 1.823 -5.335 -8.489 1.00 98.19 86 GLY A CA 1
ATOM 651 C C . GLY A 1 86 ? 0.797 -6.458 -8.549 1.00 98.19 86 GLY A C 1
ATOM 652 O O . GLY A 1 86 ? 0.822 -7.291 -9.451 1.00 98.19 86 GLY A O 1
ATOM 653 N N . VAL A 1 87 ? -0.111 -6.436 -7.576 1.00 98.62 87 VAL A N 1
ATOM 654 C CA . VAL A 1 87 ? -1.271 -7.337 -7.467 1.00 98.62 87 VAL A CA 1
ATOM 655 C C . VAL A 1 87 ? -2.534 -6.675 -8.015 1.00 98.62 87 VAL A C 1
ATOM 657 O O . VAL A 1 87 ? -2.596 -5.444 -8.132 1.00 98.62 87 VAL A O 1
ATOM 660 N N . THR A 1 88 ? -3.554 -7.479 -8.319 1.00 98.62 88 THR A N 1
ATOM 661 C CA . THR A 1 88 ? -4.887 -6.976 -8.683 1.00 98.62 88 THR A CA 1
ATOM 662 C C . THR A 1 88 ? -5.703 -6.686 -7.430 1.00 98.62 88 THR A C 1
ATOM 664 O O . THR A 1 88 ? -5.791 -7.502 -6.511 1.00 98.62 88 THR A O 1
ATOM 667 N N . MET A 1 89 ? -6.334 -5.520 -7.418 1.00 98.38 89 MET A N 1
ATOM 668 C CA . MET A 1 89 ? -7.099 -4.987 -6.302 1.00 98.38 89 MET A CA 1
ATOM 669 C C . MET A 1 89 ? -8.553 -4.767 -6.696 1.00 98.38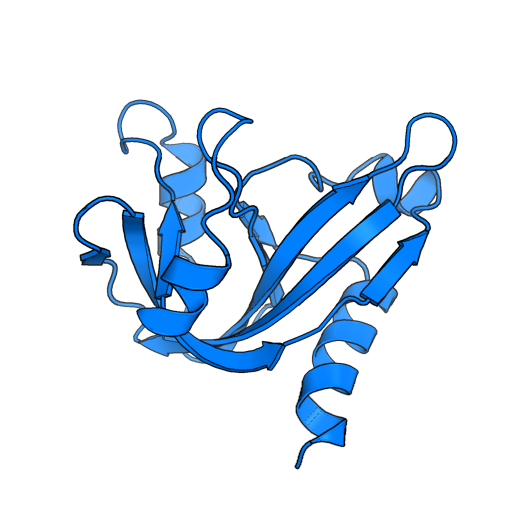 89 MET A C 1
ATOM 671 O O . MET A 1 89 ? -8.858 -4.394 -7.825 1.00 98.38 89 MET A O 1
ATOM 675 N N . LYS A 1 90 ? -9.448 -4.855 -5.718 1.00 98.25 90 LYS A N 1
ATOM 676 C CA . LYS A 1 90 ? -10.734 -4.160 -5.753 1.00 98.25 90 LYS A CA 1
ATOM 677 C C . LYS A 1 90 ? -10.714 -3.074 -4.689 1.00 98.25 90 LYS A C 1
ATOM 679 O O . LYS A 1 90 ? -10.646 -3.380 -3.499 1.00 98.25 90 LYS A O 1
ATOM 684 N N . TRP A 1 91 ? -10.768 -1.817 -5.114 1.00 98.19 91 TRP A N 1
ATOM 685 C CA . TRP A 1 91 ? -10.877 -0.680 -4.203 1.00 98.19 91 TRP A CA 1
ATOM 686 C C . TRP A 1 91 ? -12.304 -0.588 -3.661 1.00 98.19 91 TRP A C 1
ATOM 688 O O . TRP A 1 91 ? -13.270 -0.676 -4.418 1.00 98.19 91 TRP A O 1
ATOM 698 N N . LEU A 1 92 ? -12.426 -0.495 -2.339 1.00 97.75 92 LEU A N 1
ATOM 699 C CA . LEU A 1 92 ? -13.699 -0.545 -1.616 1.00 97.75 92 LEU A CA 1
ATOM 700 C C . LEU A 1 92 ? -14.048 0.816 -1.020 1.00 97.75 92 LEU A C 1
ATOM 702 O O . LEU A 1 92 ? -15.214 1.186 -0.991 1.00 97.75 92 LEU A O 1
ATOM 706 N N . TRP A 1 93 ? -13.035 1.568 -0.595 1.00 98.19 93 TRP A N 1
ATOM 707 C CA . TRP A 1 93 ? -13.186 2.908 -0.046 1.00 98.19 93 TRP A CA 1
ATOM 708 C C . TRP A 1 93 ? -12.128 3.845 -0.633 1.00 98.19 93 TRP A C 1
ATOM 710 O O . TRP A 1 93 ? -10.964 3.465 -0.778 1.00 98.19 93 TRP A O 1
ATOM 720 N N . GLU A 1 94 ? -12.527 5.081 -0.919 1.00 97.44 94 GLU A N 1
ATOM 721 C CA . GLU A 1 94 ? -11.653 6.182 -1.321 1.00 97.44 94 GLU A CA 1
ATOM 722 C C . GLU A 1 94 ? -12.026 7.436 -0.520 1.00 97.44 94 GLU A C 1
ATOM 724 O O . GLU A 1 94 ? -13.207 7.733 -0.327 1.00 97.44 94 GLU A O 1
ATOM 729 N N . GLY A 1 95 ? -11.024 8.169 -0.040 1.00 95.81 95 GLY A N 1
ATOM 730 C CA . GLY A 1 95 ? -11.221 9.373 0.762 1.00 95.81 95 GLY A CA 1
ATOM 731 C C . GLY A 1 95 ? -9.921 9.833 1.406 1.00 95.81 95 GLY A C 1
ATOM 732 O O . GLY A 1 95 ? -8.840 9.468 0.962 1.00 95.81 95 GLY A O 1
ATOM 733 N N . GLU A 1 96 ? -10.008 10.621 2.473 1.00 95.75 96 GLU A N 1
ATOM 734 C CA . GLU A 1 96 ? -8.852 10.942 3.310 1.00 95.75 96 GLU A CA 1
ATOM 735 C C . GLU A 1 96 ? -9.214 10.698 4.773 1.00 95.75 96 GLU A C 1
ATOM 737 O O . GLU A 1 96 ? -10.182 11.261 5.278 1.00 95.75 96 GLU A O 1
ATOM 742 N N . GLU A 1 97 ? -8.439 9.852 5.446 1.00 96.75 97 GLU A N 1
ATOM 743 C CA . GLU A 1 97 ? -8.542 9.626 6.884 1.00 96.75 97 GLU A CA 1
ATOM 744 C C . GLU A 1 97 ? -7.171 9.821 7.523 1.00 96.75 97 GLU A C 1
ATOM 746 O O . GLU A 1 97 ? -6.162 9.308 7.025 1.00 96.75 97 GLU A O 1
ATOM 751 N N . ARG A 1 98 ? -7.122 10.581 8.619 1.00 96.12 98 ARG A N 1
ATOM 752 C CA . ARG A 1 98 ? -5.863 11.011 9.228 1.00 96.12 98 ARG A CA 1
ATOM 753 C C . ARG A 1 98 ? -5.713 10.418 10.616 1.00 96.12 98 ARG A C 1
ATOM 755 O O . ARG A 1 98 ? -6.483 10.717 11.519 1.00 96.12 98 ARG A O 1
ATOM 762 N N . VAL A 1 99 ? -4.637 9.663 10.800 1.00 95.38 99 VAL A N 1
ATOM 763 C CA . VAL A 1 99 ? -4.253 9.091 12.089 1.00 95.38 99 VAL A CA 1
ATOM 764 C C . VAL A 1 99 ? -3.029 9.830 12.609 1.00 95.38 99 VAL A C 1
ATOM 766 O O . VAL A 1 99 ? -1.968 9.810 11.979 1.00 95.38 99 VAL A O 1
ATOM 769 N N . ILE A 1 100 ? -3.163 10.487 13.759 1.00 94.69 100 ILE A N 1
ATOM 770 C CA . ILE A 1 100 ? -2.025 11.083 14.467 1.00 94.69 100 ILE A CA 1
ATOM 771 C C . ILE A 1 100 ? -1.176 9.945 15.037 1.00 94.69 100 ILE A C 1
ATOM 773 O O . ILE A 1 100 ? -1.666 9.111 15.799 1.00 94.69 100 ILE A O 1
ATOM 777 N N . LEU A 1 101 ? 0.099 9.892 14.654 1.00 93.19 101 LEU A N 1
ATOM 778 C CA . LEU A 1 101 ? 1.007 8.840 15.091 1.00 93.19 101 LEU A CA 1
ATOM 779 C C . LEU A 1 101 ? 1.671 9.253 16.399 1.00 93.19 101 LEU A C 1
ATOM 781 O O . LEU A 1 101 ? 2.483 10.178 16.437 1.00 93.19 101 LEU A O 1
ATOM 785 N N . THR A 1 102 ? 1.372 8.518 17.466 1.00 93.00 102 THR A N 1
ATOM 786 C CA . THR A 1 102 ? 2.106 8.666 18.726 1.00 93.00 102 THR A CA 1
ATOM 787 C C . THR A 1 102 ? 3.550 8.184 18.568 1.00 93.00 102 THR A C 1
ATOM 789 O O . THR A 1 102 ? 3.870 7.377 17.686 1.00 93.00 102 THR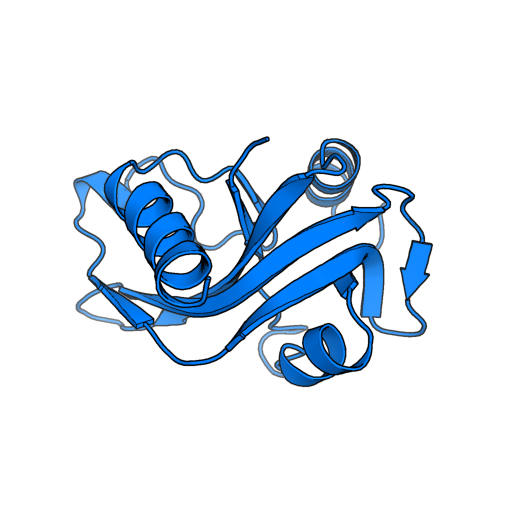 A O 1
ATOM 792 N N . GLU A 1 103 ? 4.441 8.617 19.464 1.00 89.56 103 GLU A N 1
ATOM 793 C CA . GLU A 1 103 ? 5.829 8.139 19.469 1.00 89.56 103 GLU A CA 1
ATOM 794 C C . GLU A 1 103 ? 5.916 6.610 19.555 1.00 89.56 103 GLU A C 1
ATOM 796 O O . GLU A 1 103 ? 6.727 5.997 18.862 1.00 89.56 103 GLU A O 1
ATOM 801 N N . GLN A 1 104 ? 5.044 5.982 20.350 1.00 90.50 104 GLN A N 1
ATOM 802 C CA . GLN A 1 104 ? 5.026 4.533 20.532 1.00 90.50 104 GLN A CA 1
ATOM 803 C C . GLN A 1 104 ? 4.611 3.793 19.255 1.00 90.50 104 GLN A C 1
ATOM 805 O O . GLN A 1 104 ? 5.196 2.756 18.938 1.00 90.50 104 GLN A O 1
ATOM 810 N N . MET A 1 105 ? 3.645 4.331 18.502 1.00 91.31 105 MET A N 1
ATOM 811 C CA . MET A 1 105 ? 3.258 3.778 17.199 1.00 91.31 105 MET A CA 1
ATOM 812 C C . MET A 1 105 ? 4.409 3.879 16.203 1.00 91.31 105 MET A C 1
ATOM 814 O O . MET A 1 105 ? 4.640 2.960 15.424 1.00 91.31 105 MET A O 1
ATOM 818 N N . TYR A 1 106 ? 5.136 4.996 16.226 1.00 86.44 106 TYR A N 1
ATOM 819 C CA . TYR A 1 106 ? 6.151 5.294 15.227 1.00 86.44 106 TYR A CA 1
ATOM 820 C C . TYR A 1 106 ? 7.487 4.581 15.484 1.00 86.44 106 TYR A C 1
ATOM 822 O O . TYR A 1 106 ? 8.128 4.130 14.537 1.00 86.44 106 TYR A O 1
ATOM 830 N N . LYS A 1 107 ? 7.916 4.466 16.750 1.00 85.94 107 LYS A N 1
ATOM 831 C CA . LYS A 1 107 ? 9.282 4.069 17.146 1.00 85.94 107 LYS A CA 1
ATOM 832 C C . LYS A 1 107 ? 9.779 2.765 16.512 1.00 85.94 107 LYS A C 1
ATOM 834 O O . LYS A 1 107 ? 10.947 2.691 16.149 1.00 85.94 107 LYS A O 1
ATOM 83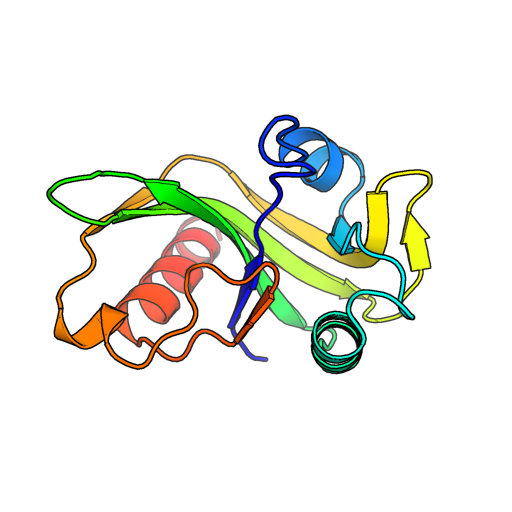9 N N . ASN A 1 108 ? 8.907 1.765 16.385 1.00 85.56 108 ASN A N 1
ATOM 840 C CA . ASN A 1 108 ? 9.256 0.431 15.876 1.00 85.56 108 ASN A CA 1
ATOM 841 C C . ASN A 1 108 ? 8.488 0.056 14.598 1.00 85.56 108 ASN A C 1
ATOM 843 O O . ASN A 1 108 ? 8.467 -1.112 14.215 1.00 85.56 108 ASN A O 1
ATOM 847 N N . ASN A 1 109 ? 7.834 1.025 13.958 1.00 89.19 109 ASN A N 1
ATOM 848 C CA . ASN A 1 109 ? 7.111 0.813 12.710 1.00 89.19 109 ASN A CA 1
ATOM 849 C C . ASN A 1 109 ? 7.949 1.310 11.519 1.00 89.19 109 ASN A C 1
ATOM 851 O O . ASN A 1 109 ? 8.967 1.989 11.662 1.00 89.19 109 ASN A O 1
ATOM 855 N N . VAL A 1 110 ? 7.512 0.954 10.319 1.00 92.12 110 VAL A N 1
ATOM 856 C CA . VAL A 1 110 ? 8.136 1.272 9.037 1.00 92.12 110 VAL A CA 1
ATOM 857 C C . VAL A 1 110 ? 7.194 2.080 8.141 1.00 92.12 110 VAL A C 1
ATOM 859 O O . VAL A 1 110 ? 7.253 1.971 6.921 1.00 92.12 110 VAL A O 1
ATOM 862 N N . PHE A 1 111 ? 6.370 2.951 8.731 1.00 92.62 111 PHE A N 1
ATOM 863 C CA . PHE A 1 111 ? 5.408 3.827 8.049 1.00 92.62 111 PHE A CA 1
ATOM 864 C C . PHE A 1 111 ? 5.953 4.579 6.822 1.00 92.62 111 PHE A C 1
ATOM 866 O O . PHE A 1 111 ? 5.199 4.910 5.908 1.00 92.62 111 PHE A O 1
ATOM 873 N N . ASN A 1 112 ? 7.258 4.855 6.766 1.00 91.50 112 ASN A N 1
ATOM 874 C CA . ASN A 1 112 ? 7.892 5.527 5.627 1.00 91.50 112 ASN A CA 1
ATOM 875 C C . ASN A 1 112 ? 8.219 4.598 4.450 1.00 91.50 112 ASN A C 1
ATOM 877 O O . ASN A 1 112 ? 8.464 5.097 3.353 1.00 91.50 112 ASN A O 1
ATOM 881 N N . ASN A 1 113 ? 8.207 3.277 4.636 1.00 94.25 113 ASN A N 1
ATOM 882 C CA . ASN A 1 113 ? 8.470 2.325 3.561 1.00 94.25 113 ASN A CA 1
ATOM 883 C C . ASN A 1 113 ? 7.358 2.352 2.510 1.00 94.25 113 ASN A C 1
ATOM 885 O O . ASN A 1 113 ? 6.215 2.728 2.785 1.00 94.25 113 ASN A O 1
ATOM 889 N N . THR A 1 114 ? 7.698 1.937 1.291 1.00 96.25 114 THR A N 1
ATOM 890 C CA . THR A 1 114 ? 6.733 1.825 0.194 1.00 96.25 114 THR A CA 1
ATOM 891 C C . THR A 1 114 ? 5.677 0.772 0.479 1.00 96.25 114 THR A C 1
ATOM 893 O O . THR A 1 114 ? 4.522 1.046 0.213 1.00 96.25 114 THR A O 1
ATOM 896 N N . LEU A 1 115 ? 6.044 -0.387 1.026 1.00 98.06 115 LEU A N 1
ATOM 897 C CA . LEU A 1 115 ? 5.122 -1.463 1.390 1.00 98.06 115 LEU A CA 1
ATOM 898 C C . LEU A 1 115 ? 5.529 -2.025 2.754 1.00 98.06 115 LEU A C 1
ATOM 900 O O . LEU A 1 115 ? 6.723 -2.223 2.996 1.00 98.06 115 LEU A O 1
ATOM 904 N N . TYR A 1 116 ? 4.558 -2.272 3.628 1.00 97.62 116 TYR A N 1
ATOM 905 C CA . TYR A 1 116 ? 4.756 -2.964 4.902 1.00 97.62 116 TYR A CA 1
ATOM 906 C C . TYR A 1 116 ? 3.455 -3.602 5.384 1.00 97.62 116 TYR A C 1
ATOM 908 O O . TYR A 1 116 ? 2.369 -3.148 5.028 1.00 97.62 116 TYR A O 1
ATOM 916 N N . GLU A 1 117 ? 3.578 -4.647 6.199 1.00 97.56 117 GLU A N 1
ATOM 917 C CA . GLU A 1 117 ? 2.452 -5.222 6.937 1.00 97.56 117 GLU A CA 1
ATOM 918 C C . GLU A 1 117 ? 2.134 -4.342 8.145 1.00 97.56 117 GLU A C 1
ATOM 920 O O . GLU A 1 117 ? 3.030 -3.974 8.909 1.00 97.56 117 GLU A O 1
ATOM 925 N N . GLU A 1 118 ? 0.869 -3.975 8.297 1.00 97.50 118 GLU A N 1
ATOM 926 C CA . GLU A 1 118 ? 0.388 -3.185 9.417 1.00 97.50 118 GLU A CA 1
ATOM 927 C C . GLU A 1 118 ? 0.110 -4.088 10.616 1.00 97.50 118 GLU A C 1
ATOM 929 O O . GLU A 1 118 ? -0.666 -5.036 10.513 1.00 97.50 118 GLU A O 1
ATOM 934 N N . TYR A 1 119 ? 0.692 -3.743 11.764 1.00 95.62 119 TYR A N 1
ATOM 935 C CA . TYR A 1 119 ? 0.509 -4.451 13.037 1.00 95.62 119 TYR A CA 1
ATOM 936 C C . TYR A 1 119 ? -0.103 -3.572 14.129 1.00 95.62 119 TYR A C 1
ATOM 938 O O . TYR A 1 119 ? -0.395 -4.057 15.223 1.00 95.62 119 TYR A O 1
ATOM 946 N N . ASN A 1 120 ? -0.283 -2.275 13.877 1.00 95.94 120 ASN A N 1
ATOM 947 C CA . ASN A 1 120 ? -0.966 -1.399 14.806 1.00 95.94 120 ASN A CA 1
ATOM 948 C C . ASN A 1 120 ? -2.474 -1.687 14.794 1.00 95.94 120 ASN A C 1
ATOM 950 O O . ASN A 1 120 ? -3.148 -1.483 13.785 1.00 95.94 120 ASN A O 1
ATOM 954 N N . PHE A 1 121 ? -2.991 -2.128 15.940 1.00 94.62 121 PHE A N 1
ATOM 955 C CA . PHE A 1 121 ? -4.388 -2.525 16.105 1.00 94.62 121 PHE A CA 1
ATOM 956 C C . PHE A 1 121 ? -5.388 -1.414 15.747 1.00 94.62 121 PHE A C 1
ATOM 958 O O . PHE A 1 121 ? -6.405 -1.693 15.113 1.00 94.62 121 PHE A O 1
ATOM 965 N N . ASP A 1 122 ? -5.100 -0.162 16.108 1.00 95.31 122 ASP A N 1
ATOM 966 C CA . ASP A 1 122 ? -6.012 0.961 15.862 1.00 95.31 122 ASP A CA 1
ATOM 967 C C . ASP A 1 122 ? -6.122 1.253 14.360 1.00 95.31 122 ASP A C 1
ATOM 969 O O . ASP A 1 122 ? -7.219 1.441 13.834 1.00 95.31 122 ASP A O 1
ATOM 973 N N . ILE A 1 123 ? -4.995 1.202 13.640 1.00 97.12 123 ILE A N 1
ATOM 974 C CA . ILE A 1 123 ? -4.967 1.370 12.181 1.00 97.12 123 ILE A CA 1
ATOM 975 C C . ILE A 1 123 ? -5.656 0.190 11.488 1.00 97.12 123 ILE A C 1
ATOM 977 O O . ILE A 1 123 ? -6.449 0.401 10.572 1.00 97.12 123 ILE A O 1
ATOM 981 N N . GLN A 1 124 ? -5.404 -1.046 11.930 1.00 97.81 124 GLN A N 1
ATOM 982 C CA . GLN A 1 124 ? -6.093 -2.223 11.389 1.00 97.81 124 GLN A CA 1
ATOM 983 C C . GLN A 1 124 ? -7.614 -2.112 11.562 1.00 97.81 124 GLN A C 1
ATOM 985 O O . GLN A 1 124 ? -8.363 -2.322 10.607 1.00 97.81 124 GLN A O 1
ATOM 990 N N . SER A 1 125 ? -8.065 -1.735 12.761 1.00 97.12 125 SER A N 1
ATOM 991 C CA . SER A 1 125 ? -9.486 -1.564 13.080 1.00 97.12 125 SER A CA 1
ATOM 992 C C . SER A 1 125 ? -10.126 -0.474 12.225 1.00 97.12 125 SER A C 1
ATOM 994 O O . SER A 1 125 ? -11.202 -0.683 11.669 1.00 97.12 125 SER A O 1
ATOM 996 N N . LEU A 1 126 ? -9.432 0.652 12.046 1.00 97.38 126 LEU A N 1
ATOM 997 C CA . LEU A 1 126 ? -9.877 1.746 11.189 1.00 97.38 126 LEU A CA 1
ATOM 998 C C . LEU A 1 126 ? -10.035 1.311 9.726 1.00 97.38 126 LEU A C 1
ATOM 1000 O O . LEU A 1 126 ? -11.052 1.610 9.103 1.00 97.38 126 LEU A O 1
ATOM 1004 N N . VAL A 1 127 ? -9.054 0.590 9.174 1.00 97.88 127 VAL A N 1
ATOM 1005 C CA . VAL A 1 127 ? -9.102 0.080 7.792 1.00 97.88 127 VAL A CA 1
ATOM 1006 C C . VAL A 1 127 ? -10.308 -0.839 7.594 1.00 97.88 127 VAL A C 1
ATOM 1008 O O . VAL A 1 127 ? -11.038 -0.684 6.615 1.00 97.88 127 VAL A O 1
ATOM 1011 N N . LEU A 1 128 ? -10.545 -1.761 8.530 1.00 97.12 128 LEU A N 1
ATOM 1012 C CA . LEU A 1 128 ? -11.697 -2.664 8.476 1.00 97.12 128 LEU A CA 1
ATOM 1013 C C . LEU A 1 128 ? -13.022 -1.908 8.606 1.00 97.12 128 LEU A C 1
ATOM 1015 O O . LEU A 1 128 ? -13.955 -2.200 7.862 1.00 97.12 128 LEU A O 1
ATOM 1019 N N . GLN A 1 129 ? -13.093 -0.907 9.485 1.00 96.38 129 GLN A N 1
ATOM 1020 C CA . GLN A 1 129 ? -14.276 -0.062 9.627 1.00 96.38 129 GLN A CA 1
ATOM 1021 C C . GLN A 1 129 ? -14.625 0.643 8.307 1.00 96.38 129 GLN A C 1
ATOM 1023 O O . GLN A 1 129 ? -15.770 0.582 7.867 1.00 96.38 129 GLN A O 1
ATOM 1028 N N . LYS A 1 130 ? -13.640 1.248 7.623 1.00 95.62 130 LYS A N 1
ATOM 1029 C CA . LYS A 1 130 ? -13.875 1.910 6.324 1.00 95.62 130 LYS A CA 1
ATOM 1030 C C . LYS A 1 130 ? -14.443 0.973 5.262 1.00 95.62 130 LYS A C 1
ATOM 1032 O O . LYS A 1 130 ? -15.140 1.439 4.368 1.00 95.62 130 LYS A O 1
ATOM 1037 N N . VAL A 1 131 ? -14.131 -0.318 5.341 1.00 93.06 131 VAL A N 1
ATOM 1038 C CA . VAL A 1 131 ? -14.642 -1.324 4.406 1.00 93.06 131 VAL A CA 1
ATOM 1039 C C . VAL A 1 131 ? -16.035 -1.806 4.804 1.00 93.06 131 VAL A C 1
ATOM 1041 O O . VAL A 1 131 ? -16.902 -1.910 3.941 1.00 93.06 131 VAL A O 1
ATOM 1044 N N . PHE A 1 132 ? -16.253 -2.129 6.078 1.00 91.31 132 PHE A N 1
ATOM 1045 C CA . PHE A 1 132 ? -17.495 -2.764 6.522 1.00 91.31 132 PHE A CA 1
ATOM 1046 C C . PHE A 1 132 ? -18.654 -1.792 6.731 1.00 91.31 132 PHE A C 1
ATOM 1048 O O . PHE A 1 132 ? -19.789 -2.208 6.548 1.00 91.31 132 PHE A O 1
ATOM 1055 N N . ASP A 1 133 ? -18.399 -0.509 7.000 1.00 86.12 133 ASP A N 1
ATOM 1056 C CA . ASP A 1 133 ? -19.460 0.511 7.067 1.00 86.12 133 ASP A CA 1
ATOM 1057 C C . ASP A 1 133 ? -20.125 0.770 5.690 1.00 86.12 133 ASP A C 1
ATOM 1059 O O . ASP A 1 133 ? -21.118 1.492 5.601 1.00 86.12 133 ASP A O 1
ATOM 1063 N N . LEU A 1 134 ? -19.576 0.205 4.607 1.00 71.25 134 LEU A N 1
ATOM 1064 C CA . LEU A 1 134 ? -20.084 0.323 3.235 1.00 71.25 134 LEU A CA 1
ATOM 1065 C C . LEU A 1 134 ? -20.916 -0.886 2.769 1.00 71.25 134 LEU A C 1
ATOM 1067 O O . LEU A 1 134 ? -21.431 -0.852 1.647 1.00 71.25 134 LEU A O 1
ATOM 1071 N N . LEU A 1 135 ? -21.000 -1.952 3.575 1.00 62.50 135 LEU A N 1
ATOM 1072 C CA . LEU A 1 135 ? -21.750 -3.184 3.284 1.00 62.50 135 LEU A CA 1
ATOM 1073 C C . LEU A 1 135 ? -23.067 -3.226 4.066 1.00 62.50 135 LEU A C 1
ATOM 1075 O O . LEU A 1 135 ? -24.064 -3.686 3.465 1.00 62.50 135 LEU A O 1
#

pLDDT: mean 94.72, std 6.06, range [62.5, 98.81]

Secondary structure (DSSP, 8-state):
--EEEEE-EETTTEE-HHHHHHTTEEEE-S-TTT-HHHHHHHTT--TT-EEEEEEEE-SSS-EEEEEEEEEEEEEEEEE-TTS-EEEEEEEEEEEEEEEE--HHHHHT--TTSSEEE---HHHHHHHHHHHHTT-